Protein AF-A0A1H6V8V9-F1 (afdb_monomer)

Organism: NCBI:txid1130080

Secondary structure (DSSP, 8-state):
---------GGGHHHHHHHHHHHTTHHHHH-HHHHHHHHHHHTT-HHHHHHHHHHHHHHHHHHHHHH---HHHHHHS--TTHHHHHHHHHHHHHHHHHHHHT-TT---S-HHHHHHHHHHHHHHHTT--

pLDDT: mean 81.74, std 14.35, range [35.16, 93.88]

Foldseek 3Di:
DDDPPPPPVLVCLQVVLVVCCVVVVVCLQQNPLLSVLLCVLCVSHNVSSVLLVVLLVVLQVVLCVVVVDPVSCLCNPPDPCNVVLSVLLSVQLNVLSVCVVPVPPPPPVDSSVSSSVSSNVSSVVVPPD

Mean predicted aligned error: 7.63 Å

Radius of gyration: 16.26 Å; Cα contacts (8 Å, |Δi|>4): 100; chains: 1; bounding box: 35×30×64 Å

Structure (mmCIF, N/CA/C/O backbone):
data_AF-A0A1H6V8V9-F1
#
_entry.id   AF-A0A1H6V8V9-F1
#
loop_
_atom_site.group_PDB
_atom_site.id
_atom_site.type_symbol
_atom_site.label_atom_id
_atom_site.label_alt_id
_atom_site.label_comp_id
_atom_site.label_asym_id
_atom_site.label_entity_id
_atom_site.label_seq_id
_atom_site.pdbx_PDB_ins_code
_atom_site.Cartn_x
_atom_site.Cartn_y
_atom_site.Cartn_z
_atom_site.occupancy
_atom_site.B_iso_or_equiv
_atom_site.auth_seq_id
_atom_site.auth_comp_id
_atom_site.auth_asym_id
_atom_site.auth_atom_id
_atom_site.pdbx_PDB_model_num
ATOM 1 N N . MET A 1 1 ? 1.109 -10.731 -43.253 1.00 35.16 1 MET A N 1
ATOM 2 C CA . MET A 1 1 ? 1.616 -9.361 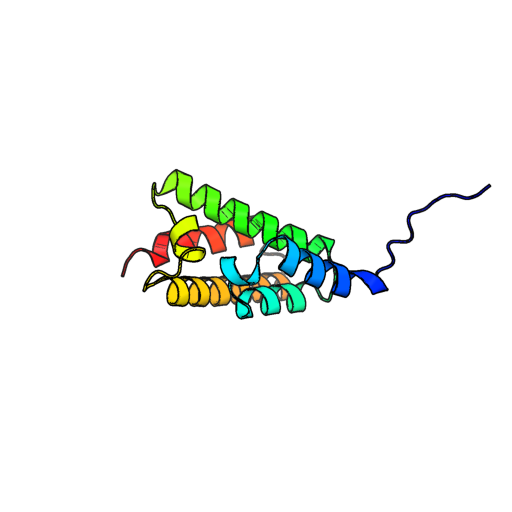-43.036 1.00 35.16 1 MET A CA 1
ATOM 3 C C . MET A 1 1 ? 1.189 -8.907 -41.654 1.00 35.16 1 MET A C 1
ATOM 5 O O . MET A 1 1 ? 0.068 -9.205 -41.267 1.00 35.16 1 MET A O 1
ATOM 9 N N . SER A 1 2 ? 2.128 -8.267 -40.951 1.00 40.84 2 SER A N 1
ATOM 10 C CA . SER A 1 2 ? 2.006 -7.556 -39.668 1.00 40.84 2 SER A CA 1
ATOM 11 C C . SER A 1 2 ? 1.374 -8.316 -38.501 1.00 40.84 2 SER A C 1
ATOM 13 O O . SER A 1 2 ? 0.198 -8.176 -38.179 1.00 40.84 2 SER A O 1
ATOM 15 N N . SER A 1 3 ? 2.249 -9.054 -37.817 1.00 42.72 3 SER A N 1
ATOM 16 C CA . SER A 1 3 ? 2.178 -9.311 -36.383 1.00 42.72 3 SER A CA 1
ATOM 17 C C . SER A 1 3 ? 1.957 -7.991 -35.633 1.00 42.72 3 SER A C 1
ATOM 19 O O . SER A 1 3 ? 2.906 -7.248 -35.406 1.00 42.72 3 SER A O 1
ATOM 21 N N . LEU A 1 4 ? 0.712 -7.698 -35.252 1.00 44.72 4 LEU A N 1
ATOM 22 C CA . LEU A 1 4 ? 0.376 -6.710 -34.221 1.00 44.72 4 LEU A CA 1
ATOM 23 C C . LEU A 1 4 ? 0.781 -7.281 -32.854 1.00 44.72 4 LEU A C 1
ATOM 25 O O . LEU A 1 4 ? -0.047 -7.562 -31.990 1.00 44.72 4 LEU A O 1
ATOM 29 N N . LEU A 1 5 ? 2.084 -7.505 -32.679 1.00 42.12 5 LEU A N 1
ATOM 30 C CA . LEU A 1 5 ? 2.675 -7.535 -31.355 1.00 42.12 5 LEU A CA 1
ATOM 31 C C . LEU A 1 5 ? 2.489 -6.119 -30.826 1.00 42.12 5 LEU A C 1
ATOM 33 O O . LEU A 1 5 ? 3.067 -5.179 -31.360 1.00 42.12 5 LEU A O 1
ATOM 37 N N . LYS A 1 6 ? 1.603 -5.984 -29.836 1.00 45.34 6 LYS A N 1
ATOM 38 C CA . LYS A 1 6 ? 1.539 -4.827 -28.950 1.00 45.34 6 LYS A CA 1
ATOM 39 C C . LYS A 1 6 ? 2.967 -4.500 -28.525 1.00 45.34 6 LYS A C 1
ATOM 41 O O . LYS A 1 6 ? 3.508 -5.166 -27.646 1.00 45.34 6 LYS A O 1
ATOM 46 N N . GLU A 1 7 ? 3.567 -3.500 -29.153 1.00 44.91 7 GLU A N 1
ATOM 47 C CA . GLU A 1 7 ? 4.681 -2.782 -28.562 1.00 44.91 7 GLU A CA 1
ATOM 48 C C . GLU A 1 7 ? 4.115 -2.183 -27.275 1.00 44.91 7 GLU A C 1
ATOM 50 O O . GLU A 1 7 ? 3.327 -1.234 -27.288 1.00 44.91 7 GLU A O 1
ATOM 55 N N . LYS A 1 8 ? 4.406 -2.835 -26.146 1.00 48.69 8 LYS A N 1
ATOM 56 C CA . LYS A 1 8 ? 4.285 -2.209 -24.838 1.00 48.69 8 LYS A CA 1
ATOM 57 C C . LYS A 1 8 ? 5.276 -1.050 -24.904 1.00 48.69 8 LYS A C 1
ATOM 59 O O . LYS A 1 8 ? 6.475 -1.265 -24.787 1.00 48.69 8 LYS A O 1
ATOM 64 N N . ASN A 1 9 ? 4.788 0.139 -25.246 1.00 53.72 9 ASN A N 1
ATOM 65 C CA . ASN A 1 9 ? 5.590 1.354 -25.255 1.00 53.72 9 ASN A CA 1
ATOM 66 C C . ASN A 1 9 ? 5.930 1.676 -23.797 1.00 53.72 9 ASN A C 1
ATOM 68 O O . ASN A 1 9 ? 5.210 2.445 -23.163 1.00 53.72 9 ASN A O 1
ATOM 72 N N . GLU A 1 10 ? 6.985 1.048 -23.268 1.00 56.25 10 GLU A N 1
ATOM 73 C CA . GLU A 1 10 ? 7.479 1.216 -21.892 1.00 56.25 10 GLU A CA 1
ATOM 74 C C . GLU A 1 10 ? 7.715 2.702 -21.552 1.00 56.25 10 GLU A C 1
ATOM 76 O O . GLU A 1 10 ? 7.545 3.117 -20.407 1.00 56.25 10 GLU A O 1
ATOM 81 N N . ASP A 1 11 ? 7.984 3.53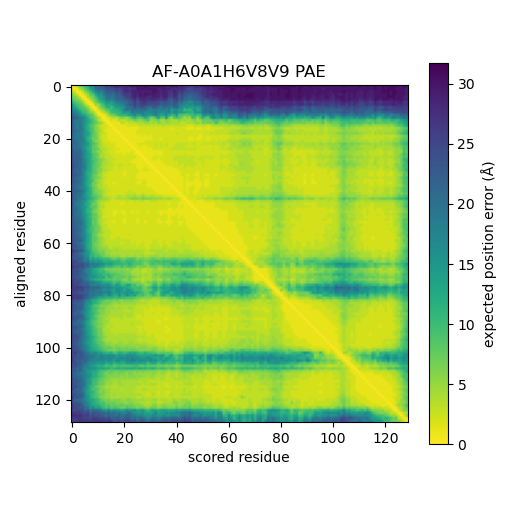5 -22.564 1.00 59.28 11 ASP A N 1
ATOM 82 C CA . ASP A 1 11 ? 8.151 4.988 -22.446 1.00 59.28 11 ASP A CA 1
ATOM 83 C C . ASP A 1 11 ? 6.890 5.742 -21.970 1.00 59.28 11 ASP A C 1
ATOM 85 O O . ASP A 1 11 ? 6.994 6.866 -21.474 1.00 59.28 11 ASP A O 1
ATOM 89 N N . ASN A 1 12 ? 5.696 5.143 -22.071 1.00 66.81 12 ASN A N 1
ATOM 90 C CA . ASN A 1 12 ? 4.441 5.762 -21.624 1.00 66.81 12 ASN A CA 1
ATOM 91 C C . ASN A 1 12 ? 4.016 5.344 -20.209 1.00 66.81 12 ASN A C 1
ATOM 93 O O . ASN A 1 12 ? 3.113 5.966 -19.642 1.00 66.81 12 ASN A O 1
ATOM 97 N N . ASP A 1 13 ? 4.641 4.328 -19.612 1.00 74.50 13 ASP A N 1
ATOM 98 C CA . ASP A 1 13 ? 4.183 3.770 -18.337 1.00 74.50 13 ASP A CA 1
ATOM 99 C C . ASP A 1 13 ? 4.217 4.781 -17.164 1.00 74.50 13 ASP A C 1
ATOM 101 O O . ASP A 1 13 ? 3.265 4.805 -16.376 1.00 74.50 13 ASP A O 1
ATOM 105 N N . PRO A 1 14 ? 5.196 5.707 -17.052 1.00 80.12 14 PRO A N 1
ATOM 106 C CA . PRO A 1 14 ? 5.150 6.759 -16.033 1.00 80.12 14 PRO A CA 1
ATOM 107 C C . PRO A 1 14 ? 3.931 7.685 -16.166 1.00 80.12 14 PRO A C 1
ATOM 109 O O . PRO A 1 14 ? 3.320 8.050 -15.160 1.00 80.12 14 PRO A O 1
ATOM 112 N N . ILE A 1 15 ? 3.547 8.025 -17.403 1.00 86.69 15 ILE A N 1
ATOM 113 C CA . ILE A 1 15 ? 2.364 8.850 -17.693 1.00 86.69 15 ILE A CA 1
ATOM 114 C C . ILE A 1 15 ? 1.094 8.079 -17.322 1.00 86.69 15 ILE A C 1
ATOM 116 O O . ILE A 1 15 ? 0.187 8.646 -16.712 1.00 86.69 15 ILE A O 1
ATOM 120 N N . LEU A 1 16 ? 1.044 6.779 -17.630 1.00 88.81 16 LEU A N 1
ATOM 121 C CA . LEU A 1 16 ? -0.074 5.904 -17.269 1.00 88.81 16 LEU A CA 1
ATOM 122 C C . LEU A 1 16 ? -0.253 5.798 -15.751 1.00 88.81 16 LEU A C 1
ATOM 124 O O . LEU A 1 16 ? -1.385 5.844 -15.270 1.00 88.81 16 LEU A O 1
ATOM 128 N N . ILE A 1 17 ? 0.838 5.719 -14.980 1.00 91.88 17 ILE A N 1
ATOM 129 C CA . ILE A 1 17 ? 0.769 5.716 -13.512 1.00 91.88 17 ILE A CA 1
ATOM 130 C C . ILE A 1 17 ? 0.155 7.021 -12.994 1.00 91.88 17 ILE A C 1
ATOM 132 O O . ILE A 1 17 ? -0.741 6.979 -12.150 1.00 91.88 17 ILE A O 1
ATOM 136 N N . ASP A 1 18 ? 0.596 8.175 -13.494 1.00 92.25 18 ASP A N 1
ATOM 137 C CA . ASP A 1 18 ? 0.078 9.466 -13.033 1.00 92.25 18 ASP A CA 1
ATOM 138 C C . ASP A 1 18 ? -1.391 9.684 -13.424 1.00 92.25 18 ASP A C 1
ATOM 140 O O . ASP A 1 18 ? -2.187 10.132 -12.593 1.00 92.25 18 ASP A O 1
ATOM 144 N N . GLN A 1 19 ? -1.785 9.283 -14.636 1.00 92.19 19 GLN A N 1
ATOM 145 C CA . GLN A 1 19 ? -3.189 9.280 -15.058 1.00 92.19 19 GLN A CA 1
ATOM 146 C C . GLN A 1 19 ? -4.040 8.364 -14.176 1.00 92.19 19 GLN A C 1
ATOM 148 O O . GLN A 1 19 ? -5.117 8.758 -13.733 1.00 92.19 19 GLN A O 1
ATOM 153 N N . TYR A 1 20 ? -3.550 7.164 -13.871 1.00 93.44 20 TYR A N 1
ATOM 154 C CA . TYR A 1 20 ? -4.249 6.211 -13.016 1.00 93.44 20 TYR A CA 1
ATOM 155 C C . TYR A 1 20 ? -4.401 6.723 -11.577 1.00 93.44 20 TYR A C 1
ATOM 157 O O . TYR A 1 20 ? -5.483 6.620 -10.999 1.00 93.44 20 TYR A O 1
ATOM 165 N N . ILE A 1 21 ? -3.358 7.350 -11.018 1.00 93.38 21 ILE A N 1
ATOM 166 C CA . ILE A 1 21 ? -3.405 8.002 -9.700 1.00 93.38 21 ILE A CA 1
ATOM 167 C C . ILE A 1 21 ? -4.5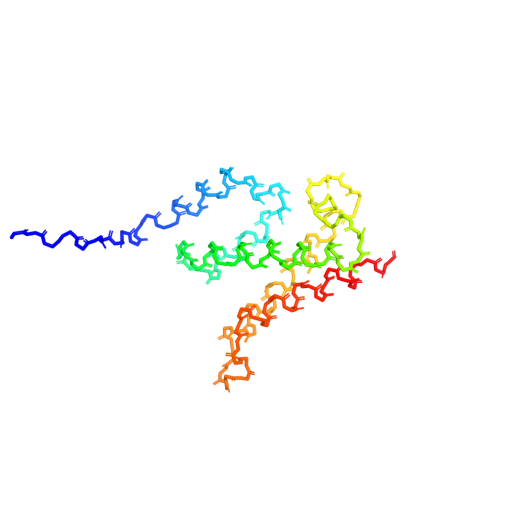09 9.060 -9.645 1.00 93.38 21 ILE A C 1
ATOM 169 O O . ILE A 1 21 ? -5.228 9.131 -8.646 1.00 93.38 21 ILE A O 1
ATOM 173 N N . GLN A 1 22 ? -4.637 9.873 -10.696 1.00 93.38 22 GLN A N 1
ATOM 174 C CA . GLN A 1 22 ? -5.667 10.907 -10.786 1.00 93.38 22 GLN A CA 1
ATOM 175 C C . GLN A 1 22 ? -7.064 10.301 -10.947 1.00 93.38 22 GLN A C 1
ATOM 177 O O . GLN A 1 22 ? -7.946 10.600 -10.150 1.00 93.38 22 GLN A O 1
ATOM 182 N N . GLN A 1 23 ? -7.254 9.411 -11.926 1.00 92.88 23 GLN A N 1
ATOM 183 C CA . GLN A 1 23 ? -8.554 8.802 -12.235 1.00 92.88 23 GLN A CA 1
ATOM 184 C C . GLN A 1 23 ? -9.140 8.004 -11.067 1.00 92.88 23 GLN A C 1
ATOM 186 O O . GLN A 1 23 ? -10.355 7.941 -10.918 1.00 92.88 23 GLN A O 1
ATOM 191 N N . GLN A 1 24 ? -8.289 7.375 -10.255 1.00 91.50 24 GLN A N 1
ATOM 192 C CA . GLN A 1 24 ? -8.717 6.566 -9.113 1.00 91.50 24 GLN A CA 1
ATOM 193 C C . GLN A 1 24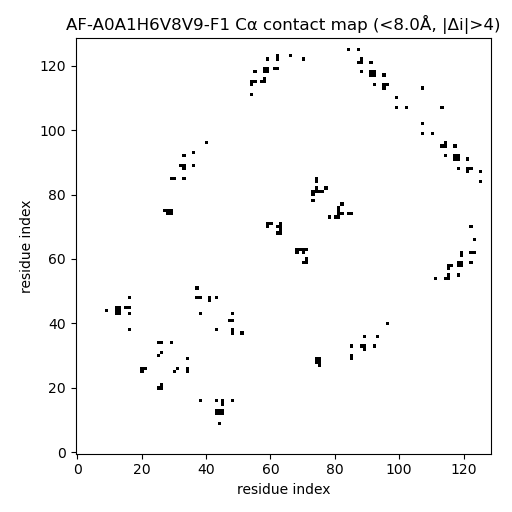 ? -8.673 7.324 -7.779 1.00 91.50 24 GLN A C 1
ATOM 195 O O . GLN A 1 24 ? -8.897 6.707 -6.733 1.00 91.50 24 GLN A O 1
ATOM 200 N N . GLU A 1 25 ? -8.364 8.625 -7.797 1.00 91.00 25 GLU A N 1
ATOM 201 C CA . GLU A 1 25 ? -8.259 9.484 -6.609 1.00 91.00 25 GLU A CA 1
ATOM 202 C C . GLU A 1 25 ? -7.301 8.912 -5.545 1.00 91.00 25 GLU A C 1
ATOM 204 O O . GLU A 1 25 ? -7.498 9.046 -4.334 1.00 91.00 25 GLU A O 1
ATOM 209 N N . LEU A 1 26 ? -6.224 8.247 -5.982 1.00 91.25 26 LEU A N 1
ATOM 210 C CA . LEU A 1 26 ? -5.348 7.497 -5.075 1.00 91.25 26 LEU A CA 1
ATOM 211 C C . LEU A 1 26 ? -4.622 8.410 -4.082 1.00 91.25 26 LEU A C 1
ATOM 213 O O . LEU A 1 26 ? -4.299 7.980 -2.973 1.00 91.25 26 LEU A O 1
ATOM 217 N N . LYS A 1 27 ? -4.378 9.675 -4.462 1.00 90.31 27 LYS A N 1
ATOM 218 C CA . LYS A 1 27 ? -3.761 10.671 -3.572 1.00 90.31 27 LYS A CA 1
ATOM 219 C C . LYS A 1 27 ? -4.616 10.909 -2.330 1.00 90.31 27 LYS A C 1
ATOM 221 O O . LYS A 1 27 ? -4.070 10.962 -1.234 1.00 90.31 27 LYS A O 1
ATOM 226 N N . GLN A 1 28 ? -5.936 10.992 -2.486 1.00 85.94 28 GLN A N 1
ATOM 227 C CA . GLN A 1 28 ? -6.855 11.152 -1.361 1.00 85.94 28 GLN A CA 1
ATOM 228 C C . GLN A 1 28 ? -6.876 9.890 -0.490 1.00 85.94 28 GLN A C 1
ATOM 230 O O . GLN A 1 28 ? -6.744 9.974 0.733 1.00 85.94 28 GLN A O 1
ATOM 235 N N . LYS A 1 29 ? -6.956 8.720 -1.136 1.00 86.50 29 LYS A N 1
ATOM 236 C CA . LYS A 1 29 ? -7.066 7.413 -0.473 1.00 86.50 29 LYS A CA 1
ATOM 237 C C . LYS A 1 29 ? -5.849 7.048 0.371 1.00 86.50 29 LYS A C 1
ATOM 239 O O . LYS A 1 29 ? -6.004 6.573 1.491 1.00 86.50 29 LYS A O 1
ATOM 244 N N . TYR A 1 30 ? -4.641 7.246 -0.154 1.00 87.50 30 TYR A N 1
ATOM 245 C CA . TYR A 1 30 ? -3.424 6.714 0.473 1.00 87.50 30 TYR A CA 1
ATOM 246 C C . TYR A 1 30 ? -2.372 7.767 0.819 1.00 87.50 30 TYR A C 1
ATOM 248 O O . TYR A 1 30 ? -1.410 7.462 1.523 1.00 87.50 30 TYR A O 1
ATOM 256 N N . GLY A 1 31 ? -2.544 9.000 0.346 1.00 88.69 31 GLY A N 1
ATOM 257 C CA . GLY A 1 31 ? -1.554 10.056 0.497 1.00 88.69 31 GLY A CA 1
ATOM 258 C C . GLY A 1 31 ? -0.409 9.959 -0.513 1.00 88.69 31 GLY A C 1
ATOM 259 O O . GLY A 1 31 ? -0.063 8.901 -1.042 1.00 88.69 31 GLY A O 1
ATOM 260 N N . GLU A 1 32 ? 0.212 11.105 -0.777 1.00 91.19 32 GLU A N 1
ATOM 261 C CA . GLU A 1 32 ? 1.254 11.248 -1.797 1.00 91.19 32 GLU A CA 1
ATOM 262 C C . GLU A 1 32 ? 2.534 10.465 -1.468 1.00 91.19 32 GLU A C 1
ATOM 264 O O . GLU A 1 32 ? 3.144 9.868 -2.354 1.00 91.19 32 GLU A O 1
ATOM 269 N N . ASN A 1 33 ? 2.906 10.388 -0.188 1.00 91.50 33 ASN A N 1
ATOM 270 C CA . ASN A 1 33 ? 4.114 9.682 0.246 1.00 91.50 33 ASN A CA 1
ATOM 271 C C . ASN A 1 33 ? 4.070 8.184 -0.080 1.00 91.50 33 ASN A C 1
ATOM 273 O O . ASN A 1 33 ? 5.055 7.635 -0.576 1.00 91.50 33 ASN A O 1
ATOM 277 N N . LEU A 1 34 ? 2.929 7.529 0.154 1.00 91.75 34 LEU A N 1
ATOM 278 C CA . LEU A 1 34 ? 2.754 6.113 -0.160 1.00 91.75 34 LEU A CA 1
ATOM 279 C C . LEU A 1 34 ? 2.851 5.877 -1.668 1.00 91.75 34 LEU A C 1
ATOM 281 O O . LEU A 1 34 ? 3.567 4.978 -2.110 1.00 91.75 34 LEU A O 1
ATOM 285 N N . LEU A 1 35 ? 2.192 6.720 -2.465 1.00 93.88 35 LEU A N 1
ATOM 286 C CA . LEU A 1 35 ? 2.245 6.621 -3.922 1.00 93.88 35 LEU A CA 1
ATOM 287 C C . LEU A 1 35 ? 3.661 6.826 -4.456 1.00 93.88 35 LEU A C 1
ATOM 289 O O . LEU A 1 35 ? 4.089 6.070 -5.322 1.00 93.88 35 LEU A O 1
ATOM 293 N N . ASN A 1 36 ? 4.422 7.769 -3.901 1.00 93.25 36 ASN A N 1
ATOM 294 C CA . ASN A 1 36 ? 5.819 7.979 -4.275 1.00 93.25 36 ASN A CA 1
ATOM 295 C C . ASN A 1 36 ? 6.692 6.757 -3.962 1.00 93.25 36 ASN A C 1
ATOM 297 O O . ASN A 1 36 ? 7.524 6.375 -4.785 1.00 93.25 36 ASN A O 1
ATOM 301 N N . VAL A 1 37 ? 6.480 6.093 -2.819 1.00 93.75 37 VAL A N 1
ATOM 302 C CA . VAL A 1 37 ? 7.160 4.826 -2.498 1.00 93.75 37 VAL A CA 1
ATOM 303 C C . VAL A 1 37 ? 6.854 3.761 -3.554 1.00 93.75 37 VAL A C 1
ATOM 305 O O . VAL A 1 37 ? 7.780 3.116 -4.048 1.00 93.75 37 VAL A O 1
ATOM 308 N N . LEU A 1 38 ? 5.586 3.605 -3.943 1.00 93.12 38 LEU A N 1
ATOM 309 C CA . LEU A 1 38 ? 5.177 2.622 -4.950 1.00 93.12 38 LEU A CA 1
ATOM 310 C C . LEU A 1 38 ? 5.697 2.962 -6.352 1.00 93.12 38 LEU A C 1
ATOM 312 O O . LEU A 1 38 ? 6.199 2.069 -7.037 1.00 93.12 38 LEU A O 1
ATOM 316 N N . LYS A 1 39 ? 5.657 4.236 -6.764 1.00 92.81 39 LYS A N 1
ATOM 317 C CA . LYS A 1 39 ? 6.235 4.720 -8.031 1.00 92.81 39 LYS A CA 1
ATOM 318 C C . LYS A 1 39 ? 7.728 4.409 -8.104 1.00 92.81 39 LYS A C 1
ATOM 320 O O . LYS A 1 39 ? 8.187 3.772 -9.050 1.00 92.81 39 LYS A O 1
ATOM 325 N N . ASN A 1 40 ? 8.473 4.784 -7.063 1.00 91.62 40 ASN A N 1
ATOM 326 C CA . ASN A 1 40 ? 9.914 4.545 -6.972 1.00 91.62 40 ASN A CA 1
ATOM 327 C C . ASN A 1 40 ? 10.250 3.054 -6.937 1.00 91.62 40 ASN A C 1
ATOM 329 O O . ASN A 1 40 ? 11.272 2.623 -7.476 1.00 91.62 40 ASN A O 1
ATOM 333 N N . TYR A 1 41 ? 9.412 2.250 -6.283 1.00 89.44 41 TYR A N 1
ATOM 334 C CA . TYR A 1 41 ? 9.625 0.815 -6.258 1.00 89.44 41 TYR A CA 1
ATOM 335 C C . TYR A 1 41 ? 9.405 0.181 -7.630 1.00 89.44 41 TYR A C 1
ATOM 337 O O . TYR A 1 41 ? 10.224 -0.640 -8.044 1.00 89.44 41 TYR A O 1
ATOM 345 N N . SER A 1 42 ? 8.342 0.600 -8.315 1.00 89.94 42 SER A N 1
ATOM 346 C CA . SER A 1 42 ? 7.925 0.063 -9.611 1.00 89.94 42 SER A CA 1
ATOM 347 C C . SER A 1 42 ? 8.794 0.563 -10.768 1.00 89.94 42 SER A C 1
ATOM 349 O O . SER A 1 42 ? 8.737 -0.000 -11.849 1.00 89.94 42 SER A O 1
ATOM 351 N N . LYS A 1 43 ? 9.636 1.587 -10.547 1.00 89.00 43 LYS A N 1
ATOM 352 C CA . LYS A 1 43 ? 10.563 2.154 -11.548 1.00 89.00 43 LYS A CA 1
ATOM 353 C C . LYS A 1 43 ? 9.877 2.544 -12.864 1.00 89.00 43 LYS A C 1
ATOM 355 O O . LYS A 1 43 ? 10.467 2.420 -13.929 1.00 89.00 43 LYS A O 1
ATOM 360 N N . GLY A 1 44 ? 8.638 3.013 -12.770 1.00 81.88 44 GLY A N 1
ATOM 361 C CA . GLY A 1 44 ? 7.839 3.362 -13.936 1.00 81.88 44 GLY A CA 1
ATOM 362 C C . GLY A 1 44 ? 7.040 2.210 -14.538 1.00 81.88 44 GLY A C 1
ATOM 363 O O . GLY A 1 44 ? 6.193 2.519 -15.348 1.00 81.88 44 GLY A O 1
ATOM 364 N N . ASP A 1 45 ? 7.204 0.948 -14.121 1.00 89.94 45 ASP A N 1
ATOM 365 C CA . ASP A 1 45 ? 6.381 -0.176 -14.605 1.00 89.94 45 ASP A CA 1
ATOM 366 C C . ASP A 1 45 ? 4.936 -0.056 -14.093 1.00 89.94 45 ASP A C 1
ATOM 368 O O . ASP A 1 45 ? 4.664 -0.182 -12.888 1.00 89.94 45 ASP A O 1
ATOM 372 N N . PHE A 1 46 ? 4.005 0.191 -15.017 1.00 91.69 46 PHE A N 1
ATOM 373 C CA . PHE A 1 46 ? 2.591 0.369 -14.699 1.00 91.69 46 PHE A CA 1
ATOM 374 C C . PHE A 1 46 ? 1.941 -0.910 -14.162 1.00 91.69 46 PHE A C 1
ATOM 376 O O . PHE A 1 46 ? 1.164 -0.848 -13.205 1.00 91.69 46 PHE A O 1
ATOM 383 N N . ASP A 1 47 ? 2.260 -2.073 -14.732 1.00 90.88 47 ASP A N 1
ATOM 384 C CA . ASP A 1 47 ? 1.656 -3.343 -14.322 1.00 90.88 47 ASP A CA 1
ATOM 385 C C . ASP A 1 47 ? 2.064 -3.683 -12.890 1.00 90.88 47 ASP A C 1
ATOM 387 O O . ASP A 1 47 ? 1.234 -4.095 -12.075 1.00 90.88 47 ASP A O 1
ATOM 391 N N . LEU A 1 48 ? 3.339 -3.464 -12.562 1.00 90.31 48 LEU A N 1
ATOM 392 C CA . LEU A 1 48 ? 3.853 -3.660 -11.214 1.00 90.31 48 LEU A CA 1
ATOM 393 C C . LEU A 1 48 ? 3.218 -2.674 -10.222 1.00 90.31 48 LEU A C 1
ATOM 395 O O . LEU A 1 48 ? 2.777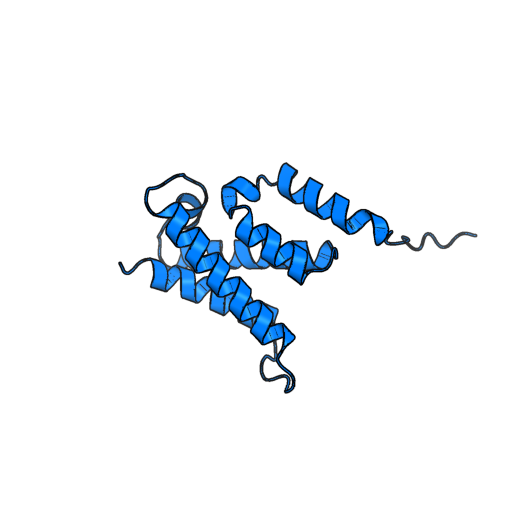 -3.089 -9.147 1.00 90.31 48 LEU A O 1
ATOM 399 N N . PHE A 1 49 ? 3.101 -1.396 -10.592 1.00 93.19 49 PHE A N 1
ATOM 400 C CA . PHE A 1 49 ? 2.424 -0.390 -9.770 1.00 93.19 49 PHE A CA 1
ATOM 401 C C . PHE A 1 49 ? 0.960 -0.769 -9.497 1.00 93.19 49 PHE A C 1
ATOM 403 O O . PHE A 1 49 ? 0.519 -0.785 -8.346 1.00 93.19 49 PHE A O 1
ATOM 410 N N . ASN A 1 50 ? 0.215 -1.135 -10.541 1.00 93.50 50 ASN A N 1
ATOM 411 C CA . ASN A 1 50 ? -1.187 -1.533 -10.447 1.00 93.50 50 ASN A CA 1
ATOM 412 C C . ASN A 1 50 ? -1.365 -2.785 -9.570 1.00 93.50 50 ASN A C 1
ATOM 414 O O . ASN A 1 50 ? -2.256 -2.828 -8.724 1.00 93.50 50 ASN A O 1
ATOM 418 N N . GLN A 1 51 ? -0.475 -3.777 -9.684 1.00 91.81 51 GLN A N 1
ATOM 419 C CA . GLN A 1 51 ? -0.492 -4.955 -8.808 1.00 91.81 51 GLN A CA 1
ATOM 420 C C . GLN A 1 51 ? -0.317 -4.591 -7.328 1.00 91.81 51 GLN A C 1
ATOM 422 O O . GLN A 1 51 ? -0.956 -5.205 -6.467 1.00 91.81 51 GLN A O 1
ATOM 427 N N . PHE A 1 52 ? 0.512 -3.592 -7.009 1.00 91.69 52 PHE A N 1
ATOM 428 C CA . PHE A 1 52 ? 0.649 -3.114 -5.634 1.00 91.69 52 PHE A CA 1
ATOM 429 C C . PHE A 1 52 ? -0.620 -2.441 -5.121 1.00 91.69 52 PHE A C 1
ATOM 431 O O . PHE A 1 52 ? -1.043 -2.749 -4.007 1.00 91.69 52 PHE A O 1
ATOM 438 N N . ILE A 1 53 ? -1.253 -1.590 -5.930 1.00 93.50 53 ILE A N 1
ATOM 439 C CA . ILE A 1 53 ? -2.528 -0.954 -5.569 1.00 93.50 53 ILE A CA 1
ATOM 440 C C . ILE A 1 53 ? -3.614 -2.008 -5.333 1.00 93.50 53 ILE A C 1
ATOM 442 O O . ILE A 1 53 ? -4.266 -1.990 -4.292 1.00 93.50 53 ILE A O 1
ATOM 446 N N . GLN A 1 54 ? -3.741 -2.998 -6.220 1.00 93.25 54 GLN A N 1
ATOM 447 C CA . GLN A 1 54 ? -4.694 -4.100 -6.051 1.00 93.25 54 GLN A CA 1
ATOM 448 C C . GLN A 1 54 ? -4.431 -4.915 -4.779 1.00 93.25 54 GLN A C 1
ATOM 450 O O . GLN A 1 54 ? -5.367 -5.279 -4.069 1.00 93.25 54 GLN A O 1
ATOM 455 N N . THR A 1 55 ? -3.160 -5.185 -4.467 1.00 91.75 55 THR A N 1
ATOM 456 C CA . THR A 1 55 ? -2.776 -5.910 -3.245 1.00 91.75 55 THR A CA 1
ATOM 457 C C . THR A 1 55 ? -3.117 -5.105 -1.993 1.00 91.75 55 THR A C 1
ATOM 459 O O . THR A 1 55 ? -3.609 -5.669 -1.015 1.00 91.75 55 THR A O 1
ATOM 462 N N . LEU A 1 56 ? -2.885 -3.791 -2.026 1.00 90.69 56 LEU A N 1
ATOM 463 C CA . LEU A 1 56 ? -3.220 -2.880 -0.939 1.00 90.69 56 LEU A CA 1
ATOM 464 C C . LEU A 1 56 ? -4.733 -2.828 -0.700 1.00 90.69 56 LEU A C 1
ATOM 466 O O . LEU A 1 56 ? -5.178 -3.034 0.427 1.00 90.69 56 LEU A O 1
ATOM 470 N N . ASP A 1 57 ? -5.523 -2.638 -1.757 1.00 91.00 57 ASP A N 1
ATOM 471 C CA . ASP A 1 57 ? -6.986 -2.645 -1.676 1.00 91.00 57 ASP A CA 1
ATOM 472 C C . ASP A 1 57 ? -7.533 -3.968 -1.151 1.00 91.00 57 ASP A C 1
ATOM 474 O O . ASP A 1 57 ? -8.460 -3.991 -0.338 1.00 91.00 57 ASP A O 1
ATOM 478 N N . TYR A 1 58 ? -6.958 -5.083 -1.598 1.00 91.62 58 TYR A N 1
ATOM 479 C CA . TYR A 1 58 ? -7.364 -6.397 -1.128 1.00 91.62 58 TYR A CA 1
ATOM 480 C C . TYR A 1 58 ? -7.021 -6.608 0.353 1.00 91.62 58 TYR A C 1
ATOM 482 O O . TYR A 1 58 ? -7.842 -7.139 1.101 1.00 91.62 58 TYR A O 1
ATOM 490 N N . ALA A 1 59 ? -5.852 -6.147 0.805 1.00 90.75 59 ALA A N 1
ATOM 491 C CA . ALA A 1 59 ? -5.461 -6.204 2.212 1.00 90.75 59 ALA A CA 1
ATOM 492 C C . ALA A 1 59 ? -6.379 -5.360 3.108 1.00 90.75 59 ALA A C 1
ATOM 494 O O . ALA A 1 59 ? -6.775 -5.836 4.170 1.00 90.75 59 ALA A O 1
ATOM 495 N N . ILE A 1 60 ? -6.762 -4.158 2.663 1.00 89.31 60 ILE A N 1
ATOM 496 C CA . ILE A 1 60 ? -7.714 -3.293 3.378 1.00 89.31 60 ILE A CA 1
ATOM 497 C C . ILE A 1 60 ? -9.081 -3.975 3.471 1.00 89.31 60 ILE A C 1
ATOM 499 O O . ILE A 1 60 ? -9.587 -4.153 4.573 1.00 89.31 60 ILE A O 1
ATOM 503 N N . LYS A 1 61 ? -9.636 -4.454 2.348 1.00 89.38 61 LYS A N 1
ATOM 504 C CA . LYS A 1 61 ? -10.929 -5.166 2.337 1.00 89.38 61 LYS A CA 1
ATOM 505 C C . LYS A 1 61 ? -10.926 -6.413 3.221 1.00 89.38 61 LYS A C 1
ATOM 507 O O . LYS A 1 61 ? -11.908 -6.689 3.901 1.00 89.38 61 LYS A O 1
ATOM 512 N N . SER A 1 62 ? -9.839 -7.188 3.207 1.00 90.50 62 SER A N 1
ATOM 513 C CA . SER A 1 62 ? -9.709 -8.365 4.074 1.00 90.50 62 SER A CA 1
ATOM 514 C C . SER A 1 62 ? -9.674 -7.972 5.550 1.00 90.50 62 SER A C 1
ATOM 516 O O . SER A 1 62 ? -10.315 -8.639 6.356 1.00 90.50 62 SER A O 1
ATOM 518 N N . ALA A 1 63 ? -8.961 -6.900 5.902 1.00 88.25 63 ALA A N 1
ATOM 519 C CA . ALA A 1 63 ? -8.912 -6.404 7.271 1.00 88.25 63 ALA A CA 1
ATOM 520 C C . ALA A 1 63 ? -10.271 -5.842 7.732 1.00 88.25 63 ALA A C 1
ATOM 522 O O . ALA A 1 63 ? -10.695 -6.158 8.842 1.00 88.25 63 ALA A O 1
ATOM 523 N N . ASP A 1 64 ? -10.985 -5.095 6.880 1.00 87.88 64 ASP A N 1
ATOM 524 C CA . ASP A 1 64 ? -12.349 -4.610 7.153 1.00 87.88 64 ASP A CA 1
ATOM 525 C C . ASP A 1 64 ? -13.294 -5.775 7.489 1.00 87.88 64 ASP A C 1
ATOM 527 O O . ASP A 1 64 ? -13.937 -5.786 8.537 1.00 87.88 64 ASP A O 1
ATOM 531 N N . ASN A 1 65 ? -13.325 -6.802 6.631 1.00 87.75 65 ASN A N 1
ATOM 532 C CA . ASN A 1 65 ? -14.227 -7.948 6.784 1.00 87.75 65 ASN A CA 1
ATOM 533 C C . ASN A 1 65 ? -13.982 -8.753 8.067 1.00 87.75 65 ASN A C 1
ATOM 535 O O . ASN A 1 65 ? -14.914 -9.322 8.628 1.00 87.75 65 ASN A O 1
ATOM 539 N N . GLU A 1 66 ? -12.730 -8.850 8.506 1.00 87.38 66 GLU A N 1
ATOM 540 C CA . GLU A 1 66 ? -12.350 -9.669 9.659 1.00 87.38 66 GLU A CA 1
ATOM 541 C C . GLU A 1 66 ? -12.397 -8.908 10.985 1.00 87.38 66 GLU A C 1
ATOM 543 O O . GLU A 1 66 ? -12.628 -9.520 12.025 1.00 87.38 66 GLU A O 1
ATOM 548 N N . THR A 1 67 ? -12.171 -7.593 10.969 1.00 80.88 67 THR A N 1
ATOM 549 C CA . THR A 1 67 ? -12.234 -6.758 12.180 1.00 80.88 67 THR A CA 1
ATOM 550 C C . THR A 1 67 ? -13.621 -6.167 12.420 1.00 80.88 67 THR A C 1
ATOM 552 O O . THR A 1 67 ? -13.923 -5.781 13.544 1.00 80.88 67 THR A O 1
ATOM 555 N N . GLY A 1 68 ? -14.459 -6.072 11.381 1.00 78.38 68 GLY A N 1
ATOM 556 C CA . GLY A 1 68 ? -15.720 -5.327 11.420 1.00 78.38 68 GLY A CA 1
ATOM 557 C C . GLY A 1 68 ? -15.527 -3.806 11.480 1.00 78.38 68 GLY A C 1
ATOM 558 O O . GLY A 1 68 ? -16.508 -3.069 11.558 1.00 78.38 68 GLY A O 1
ATOM 559 N N . ASN A 1 69 ? -14.279 -3.332 11.434 1.00 73.31 69 ASN A N 1
ATOM 560 C CA . ASN A 1 69 ? -13.943 -1.917 11.429 1.00 73.31 69 ASN A CA 1
ATOM 561 C C . ASN A 1 69 ? -13.993 -1.370 10.004 1.00 73.31 69 ASN A C 1
ATOM 563 O O . ASN A 1 69 ? -13.774 -2.093 9.038 1.00 73.31 69 ASN A O 1
ATOM 567 N N . ASN A 1 70 ? -14.271 -0.074 9.873 1.00 79.44 70 ASN A N 1
ATOM 568 C CA . ASN A 1 70 ? -14.349 0.587 8.575 1.00 79.44 70 ASN A CA 1
ATOM 569 C C . ASN A 1 70 ? -13.025 1.303 8.256 1.00 79.44 70 ASN A C 1
ATOM 571 O O . ASN A 1 70 ? -12.942 2.530 8.222 1.00 79.44 70 ASN A O 1
ATOM 575 N N . ILE A 1 71 ? -11.959 0.522 8.077 1.00 81.75 71 ILE A N 1
ATOM 576 C CA . ILE A 1 71 ? -10.583 0.977 7.810 1.00 81.75 71 ILE A CA 1
ATOM 577 C C . ILE A 1 71 ? -10.529 1.750 6.500 1.00 81.75 71 ILE A C 1
ATOM 579 O O . ILE A 1 71 ? -9.802 2.736 6.377 1.00 81.75 71 ILE A O 1
ATOM 583 N N . LYS A 1 72 ? -11.335 1.341 5.520 1.00 81.12 72 LYS A N 1
ATOM 584 C CA . LYS A 1 72 ? -11.514 2.103 4.290 1.00 81.12 72 LYS A CA 1
ATOM 585 C C . LYS A 1 72 ? -11.988 3.534 4.567 1.00 81.12 72 LYS A C 1
ATOM 587 O O . LYS A 1 72 ? -11.390 4.458 4.023 1.00 81.12 72 LYS A O 1
ATOM 592 N N . LEU A 1 73 ? -12.996 3.735 5.425 1.00 77.25 73 LEU A N 1
ATOM 593 C CA . LEU A 1 73 ? -13.403 5.088 5.837 1.00 77.25 73 LEU A CA 1
ATOM 594 C C . LEU A 1 73 ? -12.279 5.793 6.599 1.00 77.25 73 LEU A C 1
ATOM 596 O O . LEU A 1 73 ? -11.966 6.928 6.273 1.00 77.25 73 LEU A O 1
ATOM 600 N N . ALA A 1 74 ? -11.599 5.111 7.522 1.00 74.62 74 ALA A N 1
ATOM 601 C CA . ALA A 1 74 ? -10.478 5.689 8.268 1.00 74.62 74 ALA A CA 1
ATOM 602 C C . ALA A 1 74 ? -9.337 6.223 7.388 1.00 74.62 74 ALA A C 1
ATOM 604 O O . ALA A 1 74 ? -8.670 7.192 7.743 1.00 74.62 74 ALA A O 1
ATOM 605 N N . LEU A 1 75 ? -9.076 5.572 6.255 1.00 77.19 75 LEU A N 1
ATOM 606 C CA . LEU A 1 75 ? -8.068 6.010 5.295 1.00 77.19 75 LEU A CA 1
ATOM 607 C C . LEU A 1 75 ? -8.594 7.117 4.371 1.00 77.19 75 LEU A C 1
ATOM 609 O O . LEU A 1 75 ? -7.830 8.002 3.981 1.00 77.19 75 LEU A O 1
ATOM 613 N N . TYR A 1 76 ? -9.861 7.038 3.962 1.00 75.31 76 TYR A N 1
ATOM 614 C CA . TYR A 1 76 ? -10.395 7.853 2.865 1.00 75.31 76 TYR A CA 1
ATOM 615 C C . TYR A 1 76 ? -11.087 9.127 3.348 1.00 75.31 76 TYR A C 1
ATOM 617 O O . TYR A 1 76 ? -11.113 10.122 2.621 1.00 75.31 76 TYR A O 1
ATOM 625 N N . GLU A 1 77 ? -11.617 9.106 4.564 1.00 71.75 77 GLU A N 1
ATOM 626 C CA . GLU A 1 77 ? -12.176 10.263 5.244 1.00 71.75 77 GLU A CA 1
ATOM 627 C C . GLU A 1 77 ? -11.089 10.933 6.086 1.00 71.75 77 GLU A C 1
ATOM 629 O O . GLU A 1 77 ? -10.210 10.278 6.650 1.00 71.75 77 GLU A O 1
ATOM 634 N N . VAL A 1 78 ? -11.124 12.265 6.144 1.00 64.12 78 VAL A N 1
ATOM 635 C CA . VAL A 1 78 ? -10.207 13.060 6.969 1.00 64.12 78 VAL A CA 1
ATOM 636 C C . VAL A 1 78 ? -10.673 12.962 8.421 1.00 64.12 78 VAL A C 1
ATOM 638 O O . VAL A 1 78 ? -11.325 13.862 8.941 1.00 64.12 78 VAL A O 1
ATOM 641 N N . LEU A 1 79 ? -10.407 11.817 9.043 1.00 66.50 79 LEU A N 1
ATOM 642 C CA . LEU A 1 79 ? -10.591 11.597 10.474 1.00 66.50 79 LEU A CA 1
ATOM 643 C C . LEU A 1 79 ? -9.301 11.962 11.212 1.00 66.50 79 LEU A C 1
ATOM 645 O O . LEU A 1 79 ? -8.215 11.878 10.642 1.00 66.50 79 LEU A O 1
ATOM 649 N N . ASP A 1 80 ? -9.392 12.295 12.498 1.00 61.47 80 ASP A N 1
ATOM 650 C CA . ASP A 1 80 ? -8.240 12.765 13.288 1.00 61.47 80 ASP A CA 1
ATOM 651 C C . ASP A 1 80 ? -7.033 11.800 13.282 1.00 61.47 80 ASP A C 1
ATOM 653 O O . ASP A 1 80 ? -5.891 12.224 13.450 1.00 61.47 80 ASP A O 1
ATOM 657 N N . TYR A 1 81 ? -7.262 10.508 13.026 1.00 66.31 81 TYR A N 1
ATOM 658 C CA . TYR A 1 81 ? -6.232 9.464 12.976 1.00 66.31 81 TYR A CA 1
ATOM 659 C C . TYR A 1 81 ? -5.854 9.006 11.551 1.00 66.31 81 TYR A C 1
ATOM 661 O O . TYR A 1 81 ? -4.970 8.157 11.395 1.00 66.31 81 TYR A O 1
ATOM 669 N N . SER A 1 82 ? -6.467 9.565 10.497 1.00 75.00 82 SER A N 1
ATOM 670 C CA . SER A 1 82 ? -6.240 9.140 9.105 1.00 75.00 82 SER A CA 1
ATOM 671 C C . SER A 1 82 ? -4.789 9.347 8.669 1.00 75.00 82 SER A C 1
ATOM 673 O O . SER A 1 82 ? -4.201 8.510 7.983 1.00 75.00 82 SER A O 1
ATOM 675 N N . GLU A 1 83 ? -4.178 10.454 9.092 1.00 80.69 83 GLU A N 1
ATOM 676 C CA . GLU A 1 83 ? -2.800 10.801 8.737 1.00 80.69 83 GLU A CA 1
ATOM 677 C C . GLU A 1 83 ? -1.767 9.923 9.447 1.00 80.69 83 GLU A C 1
ATOM 679 O O . GLU A 1 83 ? -0.760 9.539 8.847 1.00 80.69 83 GLU A O 1
ATOM 684 N N . GLU A 1 84 ? -2.007 9.561 10.709 1.00 83.75 84 GLU A N 1
ATOM 685 C CA . GLU A 1 84 ? -1.137 8.626 11.427 1.00 83.75 84 GLU A CA 1
ATOM 686 C C . GLU A 1 84 ? -1.207 7.232 10.797 1.00 83.75 84 GLU A C 1
ATOM 688 O O . GLU A 1 84 ? -0.167 6.637 10.502 1.00 83.75 84 GLU A O 1
ATOM 693 N N . LEU A 1 85 ? -2.416 6.761 10.476 1.00 83.50 85 LEU A N 1
ATOM 694 C CA . L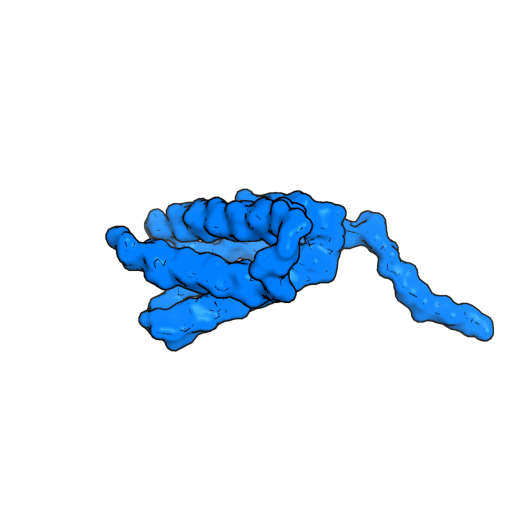EU A 1 85 ? -2.620 5.480 9.806 1.00 83.50 85 LEU A CA 1
ATOM 695 C C . LEU A 1 85 ? -1.929 5.436 8.432 1.00 83.50 85 LEU A C 1
ATOM 697 O O . LEU A 1 85 ? -1.220 4.473 8.131 1.00 83.50 85 LEU A O 1
ATOM 701 N N . LYS A 1 86 ? -2.055 6.494 7.616 1.00 86.50 86 LYS A N 1
ATOM 702 C CA . LYS A 1 86 ? -1.350 6.615 6.324 1.00 86.50 86 LYS A CA 1
ATOM 703 C C . LYS A 1 86 ? 0.170 6.596 6.496 1.00 86.50 86 LYS A C 1
ATOM 705 O O . LYS A 1 86 ? 0.865 5.938 5.715 1.00 86.50 86 LYS A O 1
ATOM 710 N N . LYS A 1 87 ? 0.713 7.268 7.518 1.00 88.44 87 LYS A N 1
ATOM 711 C CA . LYS A 1 87 ? 2.157 7.256 7.825 1.00 88.44 87 LYS A CA 1
ATOM 712 C C . LYS A 1 87 ? 2.648 5.866 8.219 1.00 88.44 87 LYS A C 1
ATOM 714 O O . LYS A 1 87 ? 3.653 5.397 7.680 1.00 88.44 87 LYS A O 1
ATOM 719 N N . ASP A 1 88 ? 1.939 5.191 9.116 1.00 88.56 88 ASP A N 1
ATOM 720 C CA . ASP A 1 88 ? 2.301 3.852 9.579 1.00 88.56 88 ASP A CA 1
ATOM 721 C C . ASP A 1 88 ? 2.224 2.809 8.459 1.00 88.56 88 ASP A C 1
ATOM 723 O O . ASP A 1 88 ? 3.116 1.961 8.310 1.00 88.56 88 ASP A O 1
ATOM 727 N N . LEU A 1 89 ? 1.205 2.922 7.609 1.00 89.75 89 LEU A N 1
ATOM 728 C CA . LEU A 1 89 ? 1.049 2.107 6.414 1.00 89.75 89 LEU A CA 1
ATOM 729 C C . LEU A 1 89 ? 2.184 2.357 5.410 1.00 89.75 89 LEU A C 1
ATOM 731 O O . LEU A 1 89 ? 2.802 1.403 4.936 1.00 89.75 89 LEU A O 1
ATOM 735 N N . THR A 1 90 ? 2.523 3.624 5.150 1.00 92.56 90 THR A N 1
ATOM 736 C CA . THR A 1 90 ? 3.646 4.011 4.277 1.00 92.56 90 THR A CA 1
ATOM 737 C C . THR A 1 90 ? 4.957 3.398 4.764 1.00 92.56 90 THR A C 1
ATOM 739 O O . THR A 1 90 ? 5.679 2.773 3.984 1.00 92.56 90 THR A O 1
ATOM 742 N N . ARG A 1 91 ? 5.254 3.515 6.065 1.00 92.56 91 ARG A N 1
ATOM 743 C CA . ARG A 1 91 ? 6.457 2.936 6.681 1.00 92.56 91 ARG A CA 1
ATOM 744 C C . ARG A 1 91 ? 6.489 1.416 6.537 1.00 92.56 91 ARG A C 1
ATOM 746 O O . ARG A 1 91 ? 7.532 0.852 6.205 1.00 92.56 91 ARG A O 1
ATOM 753 N N . THR A 1 92 ? 5.357 0.755 6.767 1.00 91.56 92 THR A N 1
ATOM 754 C CA . THR A 1 92 ? 5.245 -0.703 6.643 1.00 91.56 92 THR A CA 1
ATOM 755 C C . THR A 1 92 ? 5.515 -1.155 5.216 1.00 91.56 92 THR A C 1
ATOM 757 O O . THR A 1 92 ? 6.375 -2.008 4.999 1.00 91.56 92 THR A O 1
ATOM 760 N N . ILE A 1 93 ? 4.839 -0.551 4.238 1.00 92.81 93 ILE A N 1
ATOM 761 C CA . ILE A 1 93 ? 5.008 -0.880 2.820 1.00 92.81 93 ILE A CA 1
ATOM 762 C C . ILE A 1 93 ? 6.454 -0.640 2.390 1.00 92.81 93 ILE A C 1
ATOM 764 O O . ILE A 1 93 ? 7.065 -1.529 1.805 1.00 92.81 93 ILE A O 1
ATOM 768 N N . TYR A 1 94 ? 7.041 0.505 2.743 1.00 92.81 94 TYR A N 1
ATOM 769 C CA . TYR A 1 94 ? 8.438 0.803 2.433 1.00 92.81 94 TYR A CA 1
ATOM 770 C C . TYR A 1 94 ? 9.396 -0.279 2.956 1.00 92.81 94 TYR A C 1
ATOM 772 O O . TYR A 1 94 ? 10.198 -0.821 2.194 1.00 92.81 94 TYR A O 1
ATOM 780 N N . ASN A 1 95 ? 9.271 -0.660 4.231 1.00 91.81 95 ASN A N 1
ATOM 781 C CA . ASN A 1 95 ? 10.126 -1.678 4.846 1.00 91.81 95 ASN A CA 1
ATOM 782 C C . ASN A 1 95 ? 9.952 -3.058 4.203 1.00 91.81 95 ASN A C 1
ATOM 784 O O . ASN A 1 95 ? 10.928 -3.779 3.989 1.00 91.81 95 ASN A O 1
ATOM 788 N N . VAL A 1 96 ? 8.714 -3.430 3.878 1.00 91.56 96 VAL A N 1
ATOM 789 C CA . VAL A 1 96 ? 8.407 -4.698 3.211 1.00 91.56 96 VAL A CA 1
ATOM 790 C C . VAL A 1 96 ? 9.017 -4.736 1.817 1.00 91.56 96 VAL A C 1
ATOM 792 O O . VAL A 1 96 ? 9.677 -5.711 1.466 1.00 91.56 96 VAL A O 1
ATOM 795 N N . LEU A 1 97 ? 8.855 -3.665 1.045 1.00 90.81 97 LEU A N 1
ATOM 796 C CA . LEU A 1 97 ? 9.412 -3.545 -0.297 1.00 90.81 97 LEU A CA 1
ATOM 797 C C . LEU A 1 97 ? 10.943 -3.573 -0.283 1.00 90.81 97 LEU A C 1
ATOM 799 O O . LEU A 1 97 ? 11.549 -4.280 -1.091 1.00 90.81 97 LEU A O 1
ATOM 803 N N . LEU A 1 98 ? 11.581 -2.876 0.664 1.00 89.94 98 LEU A N 1
ATOM 804 C CA . LEU A 1 98 ? 13.026 -2.972 0.881 1.00 89.94 98 LEU A CA 1
ATOM 805 C C . LEU A 1 98 ? 13.457 -4.407 1.177 1.00 89.94 98 LEU A C 1
ATOM 807 O O . LEU A 1 98 ? 14.452 -4.876 0.624 1.00 89.94 98 LEU A O 1
ATOM 811 N N . LYS A 1 99 ? 12.710 -5.117 2.025 1.00 90.00 99 LYS A N 1
ATOM 812 C CA . LYS A 1 99 ? 13.018 -6.499 2.388 1.00 90.00 99 LYS A CA 1
ATOM 813 C C . LYS A 1 99 ? 12.840 -7.459 1.217 1.00 90.00 99 LYS A C 1
ATOM 815 O O . LYS A 1 99 ? 13.721 -8.273 1.000 1.00 90.00 99 LYS A O 1
ATOM 820 N N . ILE A 1 100 ? 11.774 -7.314 0.427 1.00 87.94 100 ILE A N 1
ATOM 821 C CA . ILE A 1 100 ? 11.567 -8.076 -0.815 1.00 87.94 100 ILE A CA 1
ATOM 822 C C . ILE A 1 100 ? 12.727 -7.827 -1.784 1.00 87.94 100 ILE A C 1
ATOM 824 O O . ILE A 1 100 ? 13.305 -8.766 -2.315 1.00 87.94 100 ILE A O 1
ATOM 828 N N . ARG A 1 101 ? 13.113 -6.562 -1.986 1.00 86.19 101 ARG A N 1
ATOM 829 C CA . ARG A 1 101 ? 14.207 -6.188 -2.896 1.00 86.19 101 ARG A CA 1
ATOM 830 C C . ARG A 1 101 ? 15.570 -6.710 -2.438 1.00 86.19 101 ARG A C 1
ATOM 832 O O . ARG A 1 101 ? 16.415 -7.009 -3.273 1.00 86.19 101 ARG A O 1
ATOM 839 N N . SER A 1 102 ? 15.799 -6.764 -1.129 1.00 86.88 102 SER A N 1
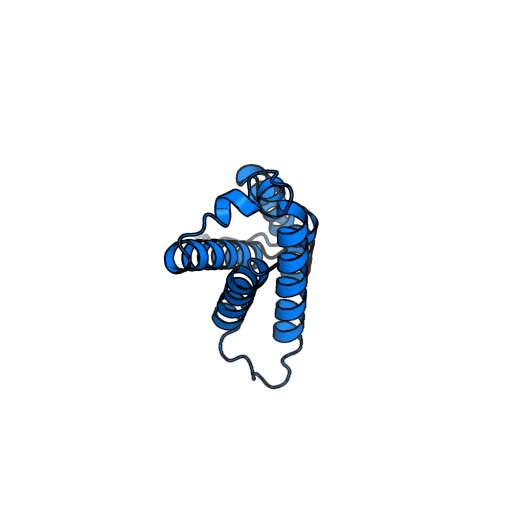ATOM 840 C CA . SER A 1 102 ? 17.076 -7.176 -0.534 1.00 86.88 102 SER A CA 1
ATOM 841 C C . SER A 1 102 ? 17.125 -8.652 -0.141 1.00 86.88 102 SER A C 1
ATOM 843 O O . SER A 1 102 ? 18.127 -9.083 0.436 1.00 86.88 102 SER A O 1
ATOM 845 N N . ASP A 1 103 ? 16.091 -9.442 -0.456 1.00 83.25 103 ASP A N 1
ATOM 846 C CA . ASP A 1 103 ? 16.005 -10.860 -0.107 1.00 83.25 103 ASP A CA 1
ATOM 847 C C . ASP A 1 103 ? 16.925 -11.731 -0.975 1.00 83.25 103 ASP A C 1
ATOM 849 O O . ASP A 1 103 ? 16.509 -12.572 -1.767 1.00 83.25 103 ASP A O 1
ATOM 853 N N . LYS A 1 104 ? 18.229 -11.542 -0.777 1.00 68.12 104 LYS A N 1
ATOM 854 C CA . LYS A 1 104 ? 19.324 -12.213 -1.484 1.00 68.12 104 LYS A CA 1
ATOM 855 C C . LYS A 1 104 ? 19.252 -13.743 -1.407 1.00 68.12 104 LYS A C 1
ATOM 857 O O . LYS A 1 104 ? 19.865 -14.424 -2.221 1.00 68.12 104 LYS A O 1
ATOM 862 N N . TYR A 1 105 ? 18.542 -14.276 -0.414 1.00 71.81 105 TYR A N 1
ATOM 863 C CA . TYR A 1 105 ? 18.457 -15.706 -0.129 1.00 71.81 105 TYR A CA 1
ATOM 864 C C . TYR A 1 105 ? 17.073 -16.304 -0.423 1.00 71.81 105 TYR A C 1
ATOM 866 O O . TYR A 1 105 ? 16.827 -17.435 -0.007 1.00 71.81 105 TYR A O 1
ATOM 874 N N . ASN A 1 106 ? 16.175 -15.575 -1.103 1.00 72.81 106 ASN A N 1
ATOM 875 C CA . ASN A 1 106 ? 14.818 -16.025 -1.449 1.00 72.81 106 ASN A CA 1
ATOM 876 C C . ASN A 1 106 ? 14.046 -16.612 -0.248 1.00 72.81 106 ASN A C 1
ATOM 878 O O . ASN A 1 106 ? 13.326 -17.609 -0.366 1.00 72.81 106 ASN A O 1
ATOM 882 N N . LYS A 1 107 ? 14.216 -16.023 0.944 1.00 81.69 107 LYS A N 1
ATOM 883 C CA . LYS A 1 107 ? 13.459 -16.411 2.144 1.00 81.69 107 LYS A CA 1
ATOM 884 C C . LYS A 1 107 ? 11.973 -16.072 1.990 1.00 81.69 107 LYS A C 1
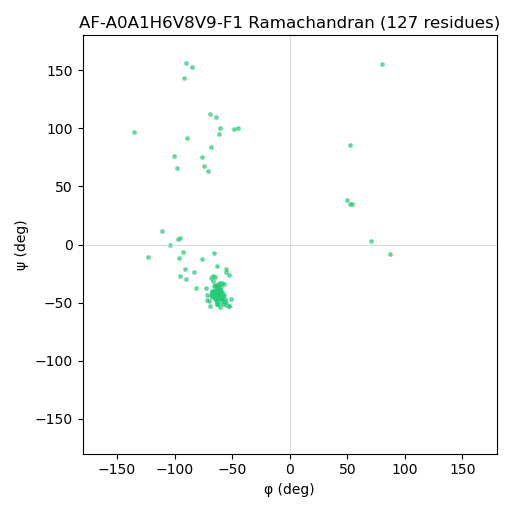ATOM 886 O O . LYS A 1 107 ? 11.125 -16.733 2.587 1.00 81.69 107 LYS A O 1
ATOM 891 N N . ILE A 1 108 ? 11.657 -15.066 1.184 1.00 84.38 108 ILE A N 1
ATOM 892 C CA . ILE A 1 108 ? 10.321 -14.658 0.775 1.00 84.38 108 ILE A CA 1
ATOM 893 C C . ILE A 1 108 ? 9.971 -15.428 -0.497 1.00 84.38 108 ILE A C 1
ATOM 895 O O . ILE A 1 108 ? 10.251 -15.006 -1.614 1.00 84.38 108 ILE A O 1
ATOM 899 N N . ARG A 1 109 ? 9.329 -16.583 -0.311 1.00 80.88 109 ARG A N 1
ATOM 900 C CA . ARG A 1 109 ? 8.882 -17.438 -1.424 1.00 80.88 109 ARG A CA 1
ATOM 901 C C . ARG A 1 109 ? 7.787 -16.794 -2.274 1.00 80.88 109 ARG A C 1
ATOM 903 O O . ARG A 1 109 ? 7.710 -17.062 -3.464 1.00 80.88 109 ARG A O 1
ATOM 910 N N . ASP A 1 110 ? 6.952 -15.965 -1.651 1.00 86.62 110 ASP A N 1
ATOM 911 C CA . ASP A 1 110 ? 5.865 -15.245 -2.311 1.00 86.62 110 ASP A CA 1
ATOM 912 C C . ASP A 1 110 ? 5.837 -13.781 -1.835 1.00 86.62 110 ASP A C 1
ATOM 914 O O . ASP A 1 110 ? 5.288 -13.475 -0.768 1.00 86.62 110 ASP A O 1
ATOM 918 N N . PRO A 1 111 ? 6.444 -12.861 -2.607 1.00 84.06 111 PRO A N 1
ATOM 919 C CA . PRO A 1 111 ? 6.457 -11.436 -2.298 1.00 84.06 111 PRO A CA 1
ATOM 920 C C . PRO A 1 111 ? 5.069 -10.801 -2.197 1.00 84.06 111 PRO A C 1
ATOM 922 O O . PRO A 1 111 ? 4.879 -9.900 -1.378 1.00 84.06 111 PRO A O 1
ATOM 925 N N . LYS A 1 112 ? 4.092 -11.270 -2.988 1.00 85.25 112 LYS A N 1
ATOM 926 C CA . LYS A 1 112 ? 2.725 -10.728 -2.977 1.00 85.25 112 LYS A CA 1
ATOM 927 C C . LYS A 1 112 ? 2.020 -11.108 -1.685 1.00 85.25 112 LYS A C 1
ATOM 929 O O . LYS A 1 112 ? 1.506 -10.231 -0.994 1.00 85.25 112 LYS A O 1
ATOM 934 N N . SER A 1 113 ? 2.082 -12.385 -1.306 1.00 88.06 113 SER A N 1
ATOM 935 C CA . SER A 1 113 ? 1.535 -12.852 -0.028 1.00 88.06 113 SER A CA 1
ATOM 936 C C . SER A 1 113 ? 2.241 -12.212 1.167 1.00 88.06 113 SER A C 1
ATOM 938 O O . SER A 1 113 ? 1.589 -11.831 2.138 1.00 88.06 113 SER A O 1
ATOM 940 N N . TYR A 1 114 ? 3.564 -12.029 1.100 1.00 89.94 114 TYR A N 1
ATOM 941 C CA . TYR A 1 114 ? 4.316 -11.355 2.159 1.00 89.94 114 TYR A CA 1
ATOM 942 C C . TYR A 1 114 ? 3.892 -9.893 2.333 1.00 89.94 114 TYR A C 1
ATOM 944 O O . TYR A 1 114 ? 3.697 -9.438 3.465 1.00 89.94 114 TYR A O 1
ATOM 952 N N . LEU A 1 115 ? 3.704 -9.170 1.226 1.00 88.94 115 LEU A N 1
ATOM 953 C CA . LEU A 1 115 ? 3.191 -7.808 1.251 1.00 88.94 115 LEU A CA 1
ATOM 954 C C . LEU A 1 115 ? 1.771 -7.744 1.806 1.00 88.94 115 LEU A C 1
ATOM 956 O O . LEU A 1 115 ? 1.533 -6.983 2.744 1.00 88.94 115 LEU A O 1
ATOM 960 N N . PHE A 1 116 ? 0.866 -8.568 1.279 1.00 91.12 116 PHE A N 1
ATOM 961 C CA . PHE A 1 116 ? -0.515 -8.660 1.744 1.00 91.12 116 PHE A CA 1
ATOM 962 C C . PHE A 1 116 ? -0.578 -8.889 3.258 1.00 91.12 116 PHE A C 1
ATOM 964 O O . PHE A 1 116 ? -1.190 -8.101 3.976 1.00 91.12 116 PHE A O 1
ATOM 971 N N . MET A 1 117 ? 0.125 -9.909 3.764 1.00 89.94 117 MET A N 1
ATOM 972 C CA . MET A 1 117 ? 0.134 -10.237 5.191 1.00 89.94 117 MET A CA 1
ATOM 973 C C . MET A 1 117 ? 0.730 -9.118 6.046 1.00 89.94 117 MET A C 1
ATOM 975 O O . MET A 1 117 ? 0.248 -8.876 7.150 1.00 89.94 117 MET A O 1
ATOM 979 N N . SER A 1 118 ? 1.759 -8.424 5.555 1.00 90.19 118 SER A N 1
ATOM 980 C CA . SER A 1 118 ? 2.406 -7.338 6.299 1.00 90.19 118 SER A CA 1
ATOM 981 C C . SER A 1 118 ? 1.527 -6.091 6.390 1.00 90.19 118 SER A C 1
ATOM 983 O O . SER A 1 118 ? 1.402 -5.519 7.471 1.00 90.19 118 SER A O 1
ATOM 985 N N . ILE A 1 119 ? 0.884 -5.700 5.283 1.00 89.50 119 ILE A N 1
ATOM 986 C CA . ILE A 1 119 ? -0.098 -4.607 5.261 1.00 89.50 119 ILE A CA 1
ATOM 987 C C . ILE A 1 119 ? -1.251 -4.952 6.190 1.00 89.50 119 ILE A C 1
ATOM 989 O O . ILE A 1 119 ? -1.554 -4.191 7.104 1.00 89.50 119 ILE A O 1
ATOM 993 N N . LYS A 1 120 ? -1.852 -6.127 5.981 1.00 89.00 120 LYS A N 1
ATOM 994 C CA . LYS A 1 120 ? -2.980 -6.602 6.767 1.00 89.00 120 LYS A CA 1
ATOM 995 C C . LYS A 1 120 ? -2.634 -6.543 8.251 1.00 89.00 120 LYS A C 1
ATOM 997 O O . LYS A 1 120 ? -3.316 -5.851 8.990 1.00 89.00 120 LYS A O 1
ATOM 1002 N N . LYS A 1 121 ? -1.511 -7.137 8.668 1.00 87.69 121 LYS A N 1
ATOM 1003 C CA . LYS A 1 121 ? -1.017 -7.091 10.052 1.00 87.69 121 LYS A CA 1
ATOM 1004 C C . LYS A 1 121 ? -0.956 -5.665 10.617 1.00 87.69 121 LYS A C 1
ATOM 1006 O O . LYS A 1 121 ? -1.420 -5.449 11.732 1.00 87.69 121 LYS A O 1
ATOM 1011 N N . GLN A 1 122 ? -0.411 -4.704 9.869 1.00 88.62 122 GLN A N 1
ATOM 1012 C CA . GLN A 1 122 ? -0.354 -3.308 10.312 1.00 88.62 122 GLN A CA 1
ATOM 1013 C C . GLN A 1 122 ? -1.751 -2.720 10.548 1.00 88.62 122 GLN A C 1
ATOM 1015 O O . GLN A 1 122 ? -1.945 -2.004 11.525 1.00 88.62 122 GLN A O 1
ATOM 1020 N N . LEU A 1 123 ? -2.720 -3.049 9.695 1.00 84.50 123 LEU A N 1
ATOM 1021 C CA . LEU A 1 123 ? -4.096 -2.568 9.816 1.00 84.50 123 LEU A CA 1
ATOM 1022 C C . LEU A 1 123 ? -4.834 -3.143 11.042 1.00 84.50 123 LEU A C 1
ATOM 1024 O O . LEU A 1 123 ? -5.663 -2.438 11.602 1.00 84.50 123 LEU A O 1
ATOM 1028 N N . TYR A 1 124 ? -4.501 -4.355 11.515 1.00 78.62 124 TYR A N 1
ATOM 1029 C CA . TYR A 1 124 ? -5.026 -4.874 12.797 1.00 78.62 124 TYR A CA 1
ATOM 1030 C C . TYR A 1 124 ? -4.418 -4.159 14.003 1.00 78.62 124 TYR A C 1
ATOM 1032 O O . TYR A 1 124 ? -5.129 -3.784 14.929 1.00 78.62 124 TYR A O 1
ATOM 1040 N N . PHE A 1 125 ? -3.090 -4.009 14.031 1.00 66.94 125 PHE A N 1
ATOM 1041 C CA . PHE A 1 125 ? -2.393 -3.510 15.223 1.00 66.94 125 PHE A CA 1
ATOM 1042 C C . PHE A 1 125 ? -2.388 -1.984 15.338 1.00 66.94 12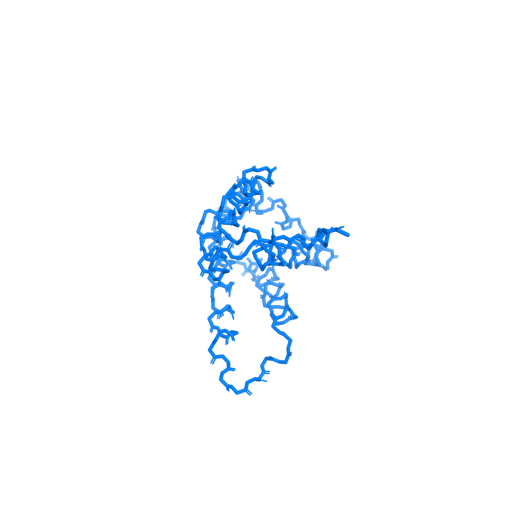5 PHE A C 1
ATOM 1044 O O . PHE A 1 125 ? -2.282 -1.467 16.446 1.00 66.94 125 PHE A O 1
ATOM 1051 N N . GLY A 1 126 ? -2.539 -1.257 14.228 1.00 59.34 126 GLY A N 1
ATOM 1052 C CA . GLY A 1 126 ? -2.662 0.204 14.223 1.00 59.34 126 GLY A CA 1
ATOM 1053 C C . GLY A 1 126 ? -3.940 0.731 14.885 1.00 59.34 126 GLY A C 1
ATOM 1054 O O . GLY A 1 126 ? -4.067 1.934 15.062 1.00 59.34 126 GLY A O 1
ATOM 1055 N N . GLN A 1 127 ? -4.867 -0.157 15.256 1.00 56.53 127 GLN A N 1
ATOM 1056 C CA . GLN A 1 127 ? -6.130 0.171 15.924 1.00 56.53 127 GLN A CA 1
ATOM 1057 C C . GLN A 1 127 ? -6.050 0.108 17.457 1.00 56.53 127 GLN A C 1
ATOM 1059 O O . GLN A 1 127 ? -7.010 0.467 18.128 1.00 56.53 127 GLN A O 1
ATOM 1064 N N . VAL A 1 128 ? -4.928 -0.357 18.023 1.00 47.19 128 VAL A N 1
ATOM 1065 C CA . VAL A 1 128 ? -4.716 -0.429 19.476 1.00 47.19 128 VAL A CA 1
ATOM 1066 C C . VAL A 1 128 ? -3.858 0.760 19.909 1.00 47.19 128 VAL A C 1
ATOM 1068 O O . VAL A 1 128 ? -2.656 0.609 20.132 1.00 47.19 128 VAL A O 1
ATOM 1071 N N . LYS A 1 129 ? -4.450 1.953 19.977 1.00 44.16 129 LYS A N 1
ATOM 1072 C CA . LYS A 1 129 ? -3.864 3.117 20.654 1.00 44.16 129 LYS A CA 1
ATOM 1073 C C . LYS A 1 129 ? -4.937 3.902 21.386 1.00 44.16 129 LYS A C 1
ATOM 1075 O O . LYS A 1 129 ? -6.007 4.115 20.780 1.00 44.16 129 LYS A O 1
#

Sequence (129 aa):
MSSLLKEKNEDNDPILIDQYIQQQELKQKYGENLLNVLKNYSKGDFDLFNQFIQTLDYAIKSADNETGNNIKLALYEVLDYSEELKKDLTRTIYNVLLKIRSDKYNKIRDPKSYLFMSIKKQLYFGQVK

Solvent-accessible surface area (backbone atoms only — not comparable to full-atom values): 7318 Å² total; per-residue (Å²): 134,78,85,81,67,78,74,77,60,69,88,48,22,54,58,50,44,53,50,48,37,60,78,66,45,40,50,64,46,49,34,62,68,38,50,51,52,45,46,64,70,34,71,40,40,40,70,59,38,49,52,51,54,53,42,51,54,49,22,51,54,53,43,24,73,74,68,74,47,64,55,68,52,42,39,56,39,96,46,98,58,19,65,58,52,38,51,55,49,34,54,49,52,52,53,48,52,52,48,62,75,64,43,86,77,58,81,66,84,47,60,66,62,52,46,32,53,51,54,27,52,47,65,63,57,71,69,74,121